Protein AF-L5L2E2-F1 (afdb_monomer_lite)

InterPro domains:
  IPR004012 RUN domain [PF02759] (26-132)
  IPR004012 RUN domain [PS50826] (1-135)
  IPR037213 RUN domain superfamily [G3DSA:1.20.58.900] (16-142)
  IPR037213 RUN domain superfamily [SSF140741] (20-139)
  IPR042939 RUN and FYVE domain-containing protein 4 [PTHR47732] (20-146)

Structure (mmCIF, N/CA/C/O backbone):
data_AF-L5L2E2-F1
#
_entry.id   AF-L5L2E2-F1
#
loop_
_atom_site.group_PDB
_atom_site.id
_atom_site.type_symbol
_atom_site.label_atom_id
_atom_site.label_alt_id
_atom_site.label_comp_id
_atom_site.label_asym_id
_atom_site.label_entity_id
_atom_site.label_seq_id
_atom_site.pdbx_PDB_ins_code
_atom_site.Cartn_x
_atom_site.Cartn_y
_atom_site.Cartn_z
_atom_site.occupancy
_atom_site.B_iso_or_equiv
_atom_site.auth_seq_id
_atom_site.auth_comp_id
_atom_site.auth_asym_id
_atom_site.auth_atom_id
_atom_site.pdbx_PDB_model_num
ATOM 1 N N . MET A 1 1 ? 29.717 -43.208 8.302 1.00 37.00 1 MET A N 1
ATOM 2 C CA . MET A 1 1 ? 29.995 -42.257 7.201 1.00 37.00 1 MET A CA 1
ATOM 3 C C . MET A 1 1 ? 28.647 -41.648 6.826 1.00 37.00 1 MET A C 1
ATOM 5 O O . MET A 1 1 ? 27.807 -42.393 6.357 1.00 37.00 1 MET A O 1
ATOM 9 N N . GLN A 1 2 ? 28.203 -40.536 7.420 1.00 39.59 2 GLN A N 1
ATOM 10 C CA . GLN A 1 2 ? 28.533 -39.122 7.143 1.00 39.59 2 GLN A CA 1
ATOM 11 C C . GLN A 1 2 ? 28.427 -38.696 5.667 1.00 39.59 2 GLN A C 1
ATOM 13 O O . GLN A 1 2 ? 29.134 -39.241 4.827 1.00 39.59 2 GLN A O 1
ATOM 18 N N . GLY A 1 3 ? 27.601 -37.660 5.441 1.00 36.69 3 GLY A N 1
ATOM 19 C CA . GLY A 1 3 ? 27.461 -36.841 4.224 1.00 36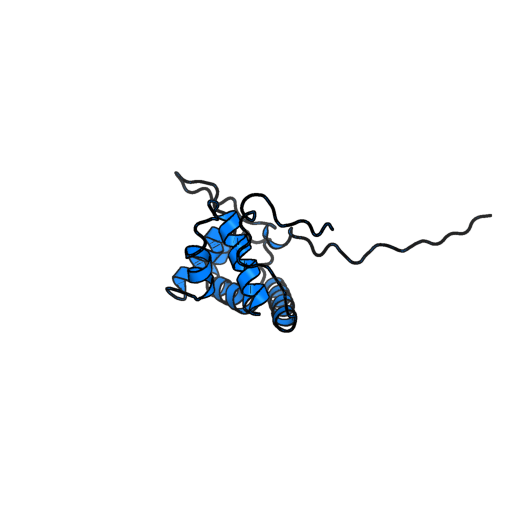.69 3 GLY A CA 1
ATOM 20 C C . GLY A 1 3 ? 26.026 -36.882 3.668 1.00 36.69 3 GLY A C 1
ATOM 21 O O . GLY A 1 3 ? 25.621 -37.920 3.176 1.00 36.69 3 GLY A O 1
ATOM 22 N N . GLY A 1 4 ? 25.151 -35.871 3.723 1.00 39.94 4 GLY A N 1
ATOM 23 C CA . GLY A 1 4 ? 25.294 -34.445 4.026 1.00 39.94 4 GLY A CA 1
ATOM 24 C C . GLY A 1 4 ? 25.099 -33.578 2.771 1.00 39.94 4 GLY A C 1
ATOM 25 O O . GLY A 1 4 ? 26.057 -33.414 2.032 1.00 39.94 4 GLY A O 1
ATOM 26 N N . SER A 1 5 ? 23.889 -33.035 2.556 1.00 39.34 5 SER A N 1
ATOM 27 C CA . SER A 1 5 ? 23.546 -31.724 1.931 1.00 39.34 5 SER A CA 1
ATOM 28 C C . SER A 1 5 ? 22.075 -31.765 1.486 1.00 39.34 5 SER A C 1
ATOM 30 O O . SER A 1 5 ? 21.734 -32.597 0.660 1.00 39.34 5 SER A O 1
ATOM 32 N N . ARG A 1 6 ? 21.096 -31.063 2.071 1.00 44.72 6 ARG A N 1
ATOM 33 C CA . ARG A 1 6 ? 20.945 -29.646 2.460 1.00 44.72 6 ARG A CA 1
ATOM 34 C C . ARG A 1 6 ? 20.642 -28.729 1.262 1.00 44.72 6 ARG A C 1
ATOM 36 O O . ARG A 1 6 ? 21.536 -28.430 0.479 1.00 44.72 6 ARG A O 1
ATOM 43 N N . ARG A 1 7 ? 19.430 -28.153 1.331 1.00 44.66 7 ARG A N 1
ATOM 44 C CA . ARG A 1 7 ? 18.919 -26.898 0.737 1.00 44.66 7 ARG A CA 1
ATOM 45 C C . ARG A 1 7 ? 18.017 -27.035 -0.490 1.00 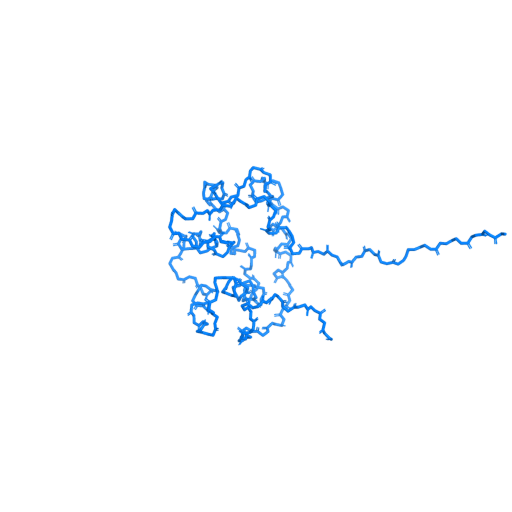44.66 7 ARG A C 1
ATOM 47 O O . ARG A 1 7 ? 18.405 -26.690 -1.593 1.00 44.66 7 ARG A O 1
ATOM 54 N N . GLU A 1 8 ? 16.759 -27.351 -0.216 1.00 43.34 8 GLU A N 1
ATOM 55 C CA . GLU A 1 8 ? 15.625 -26.741 -0.915 1.00 43.34 8 GLU A CA 1
ATOM 56 C C . GLU A 1 8 ? 14.789 -26.000 0.145 1.00 43.34 8 GLU A C 1
ATOM 58 O O . GLU A 1 8 ? 14.931 -26.288 1.332 1.00 43.34 8 GLU A O 1
ATOM 63 N N . HIS A 1 9 ? 13.969 -25.031 -0.262 1.00 45.12 9 HIS A N 1
ATOM 64 C CA . HIS A 1 9 ? 13.145 -24.133 0.572 1.00 45.12 9 HIS A CA 1
ATOM 65 C C . HIS A 1 9 ? 13.851 -22.887 1.126 1.00 45.12 9 HIS A C 1
ATOM 67 O O . HIS A 1 9 ? 14.225 -22.830 2.296 1.00 45.12 9 HIS A O 1
ATOM 73 N N . SER A 1 10 ? 13.968 -21.835 0.310 1.00 47.84 10 SER A N 1
ATOM 74 C CA . SER A 1 10 ? 14.088 -20.452 0.812 1.00 47.84 10 SER A CA 1
ATOM 75 C C . SER A 1 10 ? 13.786 -19.410 -0.267 1.00 47.84 10 SER A C 1
ATOM 77 O O . SER A 1 10 ? 14.598 -18.530 -0.477 1.00 47.84 10 SER A O 1
ATOM 79 N N . TYR A 1 11 ? 12.636 -19.465 -0.946 1.00 43.72 11 TYR A N 1
ATOM 80 C CA . TYR A 1 11 ? 12.154 -18.310 -1.723 1.00 43.72 11 TYR A CA 1
ATOM 81 C C . TYR A 1 11 ? 10.632 -18.326 -1.846 1.00 43.72 11 TYR A C 1
ATOM 83 O O . TYR A 1 11 ? 10.140 -18.550 -2.934 1.00 43.72 11 TYR A O 1
ATOM 91 N N . THR A 1 12 ? 9.888 -18.113 -0.758 1.00 48.75 12 THR A N 1
ATOM 92 C CA . THR A 1 12 ? 8.500 -17.595 -0.821 1.00 48.75 12 THR A CA 1
ATOM 93 C C . THR A 1 12 ? 7.958 -17.369 0.586 1.00 48.75 12 THR A C 1
ATOM 95 O O . THR A 1 12 ? 7.197 -18.147 1.154 1.00 48.75 12 THR A O 1
ATOM 98 N N . SER A 1 13 ? 8.370 -16.259 1.176 1.00 41.62 13 SER A N 1
ATOM 99 C CA . SER A 1 13 ? 7.591 -15.566 2.197 1.00 41.62 13 SER A CA 1
ATOM 100 C C . SER A 1 13 ? 7.891 -14.093 2.011 1.00 41.62 13 SER A C 1
ATOM 102 O O . SER A 1 13 ? 8.661 -13.509 2.762 1.00 41.62 13 SER A O 1
ATOM 104 N N . PHE A 1 14 ? 7.350 -13.515 0.936 1.00 41.94 14 PHE A N 1
ATOM 105 C CA . PHE A 1 14 ? 7.185 -12.069 0.865 1.00 41.94 14 PHE A CA 1
ATOM 106 C C . PHE A 1 14 ? 5.959 -11.770 1.726 1.00 41.94 14 PHE A C 1
ATOM 108 O O . PHE A 1 14 ? 4.853 -12.171 1.356 1.00 41.94 14 PHE A O 1
ATOM 115 N N . PRO A 1 15 ? 6.134 -11.251 2.947 1.00 46.81 15 PRO A N 1
ATOM 116 C CA . PRO A 1 15 ? 5.141 -11.488 3.963 1.00 46.81 15 PRO A CA 1
ATOM 117 C C . PRO A 1 15 ? 4.175 -10.307 4.026 1.00 46.81 15 PRO A C 1
ATOM 119 O O . PRO A 1 15 ? 4.569 -9.138 4.039 1.00 46.81 15 PRO A O 1
ATOM 122 N N . SER A 1 16 ? 2.897 -10.631 4.186 1.00 42.75 16 SER A N 1
ATOM 123 C CA . SER A 1 16 ? 1.796 -9.732 4.554 1.00 42.75 16 SER A CA 1
ATOM 124 C C . SER A 1 16 ? 2.046 -8.919 5.844 1.00 42.75 16 SER A C 1
ATOM 126 O O . SER A 1 16 ? 1.179 -8.166 6.276 1.00 42.75 16 SER A O 1
ATOM 128 N N . SER A 1 17 ? 3.218 -9.055 6.473 1.00 43.81 17 SER A N 1
ATOM 129 C CA . SER A 1 17 ? 3.646 -8.378 7.695 1.00 43.81 17 SER A CA 1
ATOM 130 C C . SER A 1 17 ? 4.343 -7.031 7.474 1.00 43.81 17 SER A C 1
ATOM 132 O O . SER A 1 17 ? 4.415 -6.257 8.425 1.00 43.81 17 SER A O 1
ATOM 134 N N . CYS A 1 18 ? 4.795 -6.682 6.261 1.00 47.94 18 CYS A N 1
ATOM 135 C CA . CYS A 1 18 ? 5.405 -5.358 6.035 1.00 47.94 18 CYS A CA 1
ATOM 136 C C . CYS A 1 18 ? 4.416 -4.202 6.256 1.00 47.94 18 CYS A C 1
ATOM 138 O O . CYS A 1 18 ? 4.800 -3.146 6.750 1.00 47.94 18 CYS A O 1
ATOM 140 N N . SER A 1 19 ? 3.131 -4.404 5.948 1.00 48.44 19 SER A N 1
ATOM 141 C CA . SER A 1 19 ? 2.127 -3.336 6.042 1.00 48.44 19 SER A CA 1
ATOM 142 C C . SER A 1 19 ? 1.637 -3.073 7.479 1.00 48.44 19 SER A C 1
ATOM 144 O O . SER A 1 19 ? 1.146 -1.987 7.767 1.00 48.44 19 SER A O 1
ATOM 146 N N . GLN A 1 20 ? 1.822 -4.029 8.400 1.00 51.22 20 GLN A N 1
ATOM 147 C CA . GLN A 1 20 ? 1.415 -3.913 9.812 1.00 51.22 20 GLN A CA 1
ATOM 148 C C . GLN A 1 20 ? 2.576 -3.577 10.766 1.00 51.22 20 GLN A C 1
ATOM 150 O O . GLN A 1 20 ? 2.368 -3.426 11.971 1.00 51.22 20 GLN A O 1
ATOM 155 N N . PHE A 1 21 ? 3.806 -3.460 10.258 1.00 40.97 21 PHE A N 1
ATOM 156 C CA . PHE A 1 21 ? 4.981 -3.226 11.093 1.00 40.97 21 PHE A CA 1
ATOM 157 C C . PHE A 1 21 ? 5.010 -1.779 11.629 1.00 40.97 21 PHE A C 1
ATOM 159 O O . PHE A 1 21 ? 5.110 -0.818 10.865 1.00 40.97 21 PHE A O 1
ATOM 166 N N . ASP A 1 22 ? 4.925 -1.635 12.958 1.00 47.91 22 ASP A N 1
ATOM 167 C CA . ASP A 1 22 ? 4.932 -0.357 13.704 1.00 47.91 22 ASP A CA 1
ATOM 168 C C . ASP A 1 22 ? 3.759 0.598 13.361 1.00 47.91 22 ASP A C 1
ATOM 170 O O . ASP A 1 22 ? 3.862 1.818 13.522 1.00 47.91 22 ASP A O 1
ATOM 174 N N . GLN A 1 23 ? 2.617 0.058 12.911 1.00 46.88 23 GLN A N 1
ATOM 175 C CA . GLN A 1 23 ? 1.371 0.827 12.814 1.00 46.88 23 GLN A CA 1
ATOM 176 C C . GLN A 1 23 ? 0.912 1.218 14.227 1.00 46.88 23 GLN A C 1
ATOM 178 O O . GLN A 1 23 ? 0.742 0.354 15.093 1.00 46.88 23 GLN A O 1
ATOM 183 N N . LYS A 1 24 ? 0.721 2.519 14.487 1.00 56.22 24 LYS A N 1
ATOM 184 C CA . LYS A 1 24 ? 0.231 2.977 15.795 1.00 56.22 24 LYS A CA 1
ATOM 185 C C . LYS A 1 24 ? -1.198 2.475 15.984 1.00 56.22 24 LYS A C 1
ATOM 187 O O . LYS A 1 24 ? -2.012 2.552 15.065 1.00 56.22 24 LYS A O 1
ATOM 192 N N . GLU A 1 25 ? -1.528 2.000 17.186 1.00 48.78 25 GLU A N 1
ATOM 193 C CA . GLU A 1 25 ? -2.924 1.755 17.556 1.00 48.78 25 GLU A CA 1
ATOM 194 C C . GLU A 1 25 ? -3.680 3.085 17.569 1.00 48.78 25 GLU A C 1
ATOM 196 O O . GLU A 1 25 ? -3.687 3.818 18.556 1.00 48.78 25 GLU A O 1
ATOM 201 N N . GLN A 1 26 ? -4.326 3.401 16.452 1.00 46.59 26 GLN A N 1
ATOM 202 C CA . GLN A 1 26 ? -5.194 4.557 16.340 1.00 46.59 26 GLN A CA 1
ATOM 203 C C . GLN A 1 26 ? -6.576 4.178 16.884 1.00 46.59 26 GLN A C 1
ATOM 205 O O . GLN A 1 26 ? -7.427 3.618 16.190 1.00 46.59 26 GLN A O 1
ATOM 210 N N . LYS A 1 27 ? -6.791 4.443 18.177 1.00 36.56 27 LYS A N 1
ATOM 211 C CA . LYS A 1 27 ? -8.121 4.394 18.795 1.00 36.56 27 LYS A CA 1
ATOM 212 C C . LYS A 1 27 ? -8.799 5.740 18.561 1.00 36.56 27 LYS A C 1
ATOM 214 O O . LYS A 1 27 ? -8.380 6.751 19.117 1.00 36.56 27 LYS A O 1
ATOM 219 N N . SER A 1 28 ? -9.863 5.762 17.759 1.00 41.00 28 SER A N 1
ATOM 220 C CA . SER A 1 28 ? -10.811 6.878 17.825 1.00 41.00 28 SER A CA 1
ATOM 221 C 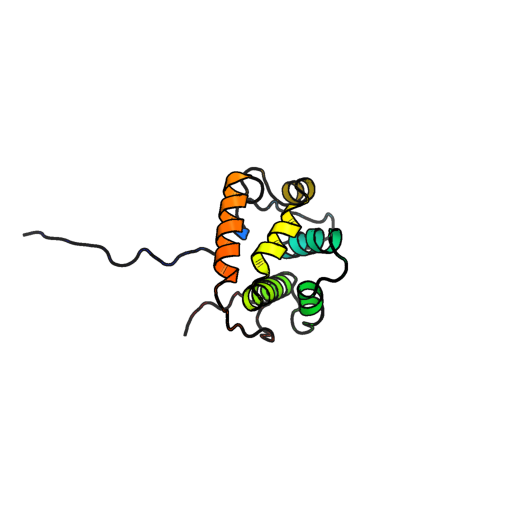C . SER A 1 28 ? -11.399 6.909 19.233 1.00 41.00 28 SER A C 1
ATOM 223 O O . SER A 1 28 ? -11.821 5.870 19.733 1.00 41.00 28 SER A O 1
ATOM 225 N N . PHE A 1 29 ? -11.460 8.089 19.852 1.00 38.00 29 PHE A N 1
ATOM 226 C CA . PHE A 1 29 ? -11.917 8.295 21.237 1.00 38.00 29 PHE A CA 1
ATOM 227 C C . PHE A 1 29 ? -13.302 7.666 21.538 1.00 38.00 29 PHE A C 1
ATOM 229 O O . PHE A 1 29 ? -13.627 7.437 22.696 1.00 38.00 29 PHE A O 1
ATOM 236 N N . LEU A 1 30 ? -14.093 7.344 20.501 1.00 35.00 30 LEU A N 1
ATOM 237 C CA . LEU A 1 30 ? -15.396 6.665 20.564 1.00 35.00 30 LEU A CA 1
ATOM 238 C C . LEU A 1 30 ? -15.651 5.687 19.384 1.00 35.00 30 LEU A C 1
ATOM 240 O O . LEU A 1 30 ? -16.802 5.395 19.074 1.00 35.00 30 LEU A O 1
ATOM 244 N N . GLY A 1 31 ? -14.617 5.208 18.674 1.00 38.12 31 GLY A N 1
ATOM 245 C CA . GLY A 1 31 ? -14.788 4.444 17.421 1.00 38.12 31 GLY A CA 1
ATOM 246 C C . GLY A 1 31 ? -13.982 3.140 17.340 1.00 38.12 31 GLY A C 1
ATOM 247 O O . GLY A 1 31 ? -13.064 2.944 18.139 1.00 38.12 31 GLY A O 1
ATOM 248 N N . PRO A 1 32 ? -14.307 2.246 16.382 1.00 41.41 32 PRO A N 1
ATOM 249 C CA . PRO A 1 32 ? -13.566 1.003 16.165 1.00 41.41 32 PRO A CA 1
ATOM 250 C C . PRO A 1 32 ? -12.083 1.270 15.859 1.00 41.41 32 PRO A C 1
ATOM 252 O O . PRO A 1 32 ? -11.702 2.372 15.455 1.00 41.41 32 PRO A O 1
ATOM 255 N N . ARG A 1 33 ? -11.241 0.252 16.087 1.00 55.72 33 ARG A N 1
ATOM 256 C CA . ARG A 1 33 ? -9.797 0.287 15.808 1.00 55.72 33 ARG A CA 1
ATOM 257 C C . ARG A 1 33 ? -9.589 0.703 14.351 1.00 55.72 33 ARG A C 1
ATOM 259 O O . ARG A 1 33 ? -10.103 0.036 13.460 1.00 55.72 33 ARG A O 1
ATOM 266 N N . LYS A 1 34 ? -8.872 1.806 14.133 1.00 61.50 34 LYS A N 1
ATOM 267 C CA . LYS A 1 34 ? -8.546 2.274 12.788 1.00 61.50 34 LYS A CA 1
ATOM 268 C C . LYS A 1 34 ? -7.472 1.373 12.176 1.00 61.50 34 LYS A C 1
ATOM 270 O O . LYS A 1 34 ? -6.478 1.065 12.837 1.00 61.50 34 LYS A O 1
ATOM 275 N N . ASP A 1 35 ? -7.669 0.986 10.924 1.00 68.88 35 ASP A N 1
ATOM 276 C CA . ASP A 1 35 ? -6.795 0.082 10.173 1.00 68.88 35 ASP A CA 1
ATOM 277 C C . ASP A 1 35 ? -6.077 0.799 9.019 1.00 68.88 35 ASP A C 1
ATOM 279 O O . ASP A 1 35 ? -6.286 1.985 8.763 1.00 68.88 35 ASP A O 1
ATOM 283 N N . TYR A 1 36 ? -5.211 0.077 8.296 1.00 70.56 36 TYR A N 1
ATOM 284 C CA . TYR A 1 36 ? -4.486 0.627 7.141 1.00 70.56 36 TYR A CA 1
ATOM 285 C C . TYR A 1 36 ? -5.433 1.220 6.078 1.00 70.56 36 TYR A C 1
ATOM 287 O O . TYR A 1 36 ? -5.076 2.172 5.389 1.00 70.56 36 TYR A O 1
ATOM 295 N N . TRP A 1 37 ? -6.656 0.690 5.954 1.00 71.94 37 TRP A N 1
ATOM 296 C CA . TRP A 1 37 ? -7.664 1.226 5.040 1.00 71.94 37 TRP A CA 1
ATOM 297 C C . TRP A 1 37 ? -8.125 2.630 5.434 1.00 71.94 37 TRP A C 1
ATOM 299 O O . TRP A 1 37 ? -8.351 3.467 4.563 1.00 71.94 37 TRP A O 1
ATOM 309 N N . ASP A 1 38 ? -8.218 2.917 6.731 1.00 74.94 38 ASP A N 1
ATOM 310 C CA . ASP A 1 38 ? -8.590 4.244 7.212 1.00 74.94 38 ASP A CA 1
ATOM 311 C C . ASP A 1 38 ? -7.465 5.259 6.961 1.00 74.94 38 ASP A C 1
ATOM 313 O O . ASP A 1 38 ? -7.750 6.414 6.637 1.00 74.94 38 ASP A O 1
ATOM 317 N N . PHE A 1 39 ? -6.197 4.827 7.027 1.00 79.25 39 PHE A N 1
ATOM 318 C CA . PHE A 1 39 ? -5.050 5.627 6.580 1.00 79.25 39 PHE A CA 1
ATOM 319 C C . PHE A 1 39 ? -5.141 5.930 5.082 1.00 79.25 39 PHE A C 1
ATOM 321 O O . PHE A 1 39 ? -5.105 7.098 4.696 1.00 79.25 39 PHE A O 1
ATOM 328 N N . LEU A 1 40 ? -5.317 4.896 4.248 1.00 74.81 40 LEU A N 1
ATOM 329 C CA . LEU A 1 40 ? -5.440 5.046 2.795 1.00 74.81 40 LEU A CA 1
ATOM 330 C C . LEU A 1 40 ? -6.603 5.968 2.434 1.00 74.81 40 LEU A C 1
ATOM 332 O O . LEU A 1 40 ? -6.428 6.884 1.642 1.00 74.81 40 LEU A O 1
ATOM 336 N N . CYS A 1 41 ? -7.768 5.792 3.060 1.00 72.38 41 CYS A N 1
ATOM 337 C CA . CYS A 1 41 ? -8.885 6.713 2.903 1.00 72.38 41 CYS A CA 1
ATOM 338 C C . CYS A 1 41 ? -8.465 8.137 3.284 1.00 72.38 41 CYS A C 1
ATOM 340 O O . CYS A 1 41 ? -8.575 9.040 2.461 1.00 72.38 41 CYS A O 1
ATOM 342 N N . SER A 1 42 ? -7.955 8.350 4.498 1.00 74.75 42 SER A N 1
ATOM 343 C CA . SER A 1 42 ? -7.593 9.690 4.986 1.00 74.75 42 SER A CA 1
ATOM 344 C C . SER A 1 42 ? -6.605 10.400 4.056 1.00 74.75 42 SER A C 1
ATOM 346 O O . SER A 1 42 ? -6.754 11.592 3.797 1.00 74.75 42 SER A O 1
ATOM 348 N N . ALA A 1 43 ? -5.637 9.668 3.506 1.00 75.94 43 ALA A N 1
ATOM 349 C CA . ALA A 1 43 ? -4.623 10.214 2.617 1.00 75.94 43 ALA A CA 1
ATOM 350 C C . ALA A 1 43 ? -5.144 10.437 1.181 1.00 75.94 43 ALA A C 1
ATOM 352 O O . ALA A 1 43 ? -4.926 11.497 0.594 1.00 75.94 43 ALA A O 1
ATOM 353 N N . LEU A 1 44 ? -5.895 9.485 0.617 1.00 72.00 44 LEU A N 1
ATOM 354 C CA . LEU A 1 44 ? -6.447 9.592 -0.740 1.00 72.00 44 LEU A CA 1
ATOM 355 C C . LEU A 1 44 ? -7.530 10.675 -0.835 1.00 72.00 44 LEU A C 1
ATOM 357 O O . LEU A 1 44 ? -7.530 11.451 -1.793 1.00 72.00 44 LEU A O 1
ATOM 361 N N . TRP A 1 45 ? -8.409 10.779 0.169 1.00 69.62 45 TRP A N 1
ATOM 362 C CA . TRP A 1 45 ? -9.461 11.801 0.219 1.00 69.62 45 TRP A CA 1
ATOM 363 C C . TRP A 1 45 ? -8.902 13.220 0.398 1.00 69.62 45 TRP A C 1
ATOM 365 O O . TRP A 1 45 ? -9.538 14.169 -0.057 1.00 69.62 45 TRP A O 1
ATOM 375 N N . GLN A 1 46 ? -7.714 13.380 0.999 1.00 67.06 46 GLN A N 1
ATOM 376 C CA . GLN A 1 46 ? -7.029 14.677 1.085 1.00 67.06 46 GLN A CA 1
ATOM 377 C C . GLN A 1 46 ? -6.485 15.156 -0.265 1.00 67.06 46 GLN A C 1
ATOM 379 O O . GLN A 1 46 ? -6.508 16.354 -0.540 1.00 67.06 46 GLN A O 1
ATOM 384 N N . HIS A 1 47 ? -5.986 14.243 -1.103 1.00 60.50 47 HIS A N 1
ATOM 385 C CA . HIS A 1 47 ? -5.256 14.623 -2.312 1.00 60.50 47 HIS A CA 1
ATOM 386 C C . HIS A 1 47 ? -6.114 14.663 -3.575 1.00 60.50 47 HIS A C 1
ATOM 388 O O . HIS A 1 47 ? -5.833 15.482 -4.450 1.00 60.50 47 HIS A O 1
ATOM 394 N N . ARG A 1 48 ? -7.171 13.846 -3.683 1.00 54.56 48 ARG A N 1
ATOM 395 C CA . ARG A 1 48 ? -8.166 13.947 -4.760 1.00 54.56 48 ARG A CA 1
ATOM 396 C C . ARG A 1 48 ? -9.513 13.423 -4.283 1.00 54.56 48 ARG A C 1
ATOM 398 O O . ARG A 1 48 ? -9.672 12.233 -4.029 1.00 54.56 48 ARG A O 1
ATOM 405 N N . GLY A 1 49 ? -10.519 14.294 -4.261 1.00 52.00 49 GLY A N 1
ATOM 406 C CA . GLY A 1 49 ? -11.900 13.835 -4.231 1.00 52.00 49 GLY A CA 1
ATOM 407 C C . GLY A 1 49 ? -12.124 12.884 -5.407 1.00 52.00 49 GLY A C 1
ATOM 408 O O . GLY A 1 49 ? -11.968 13.280 -6.561 1.00 52.00 49 GLY A O 1
ATOM 409 N N . ASN A 1 50 ? -12.506 11.641 -5.108 1.00 57.66 50 ASN A N 1
ATOM 410 C CA . ASN A 1 50 ? -13.054 10.703 -6.081 1.00 57.66 50 ASN A CA 1
ATOM 411 C C . ASN A 1 50 ? -12.021 10.065 -7.045 1.00 57.66 50 ASN A C 1
ATOM 413 O O . ASN A 1 50 ? -12.172 10.178 -8.261 1.00 57.66 50 ASN A O 1
ATOM 417 N N . THR A 1 51 ? -10.982 9.380 -6.551 1.00 71.38 51 THR A N 1
ATOM 418 C CA . THR A 1 51 ? -10.139 8.513 -7.405 1.00 71.38 51 THR A CA 1
ATOM 419 C C . THR A 1 51 ? -10.930 7.288 -7.890 1.00 71.38 51 THR A C 1
ATOM 421 O O . THR A 1 51 ? -11.823 6.801 -7.199 1.00 71.38 51 THR A O 1
ATOM 424 N N . GLU A 1 52 ? -10.632 6.789 -9.093 1.00 80.75 52 GLU A N 1
ATOM 425 C CA . GLU A 1 52 ? -11.263 5.583 -9.657 1.00 80.75 52 GLU A CA 1
ATOM 426 C C . GLU A 1 52 ? -11.236 4.362 -8.712 1.00 80.75 52 GLU A C 1
ATOM 428 O O . GLU A 1 52 ? -12.306 3.794 -8.474 1.00 80.75 52 GLU A O 1
ATOM 433 N N . PRO A 1 53 ? -10.105 4.020 -8.059 1.00 79.94 53 PRO A N 1
ATOM 434 C CA . PRO A 1 53 ? -10.083 2.926 -7.090 1.00 79.94 53 PRO A CA 1
ATOM 435 C C . PRO A 1 53 ? -10.937 3.202 -5.841 1.00 79.94 53 PRO A C 1
ATOM 437 O O . PRO A 1 53 ? -11.548 2.282 -5.301 1.00 79.94 53 PRO A O 1
ATOM 440 N N . ALA A 1 54 ? -11.060 4.458 -5.390 1.00 78.88 54 ALA A N 1
ATOM 441 C CA . ALA A 1 54 ? -11.950 4.794 -4.275 1.00 78.88 54 ALA A CA 1
ATOM 442 C C . ALA A 1 54 ? -13.432 4.619 -4.653 1.00 78.88 54 ALA A C 1
ATOM 444 O O . ALA A 1 54 ? -14.203 4.068 -3.867 1.00 78.88 54 ALA A O 1
ATOM 445 N N . ARG A 1 55 ? -13.831 5.022 -5.870 1.00 81.31 55 ARG A N 1
ATOM 446 C CA . ARG A 1 55 ? -15.193 4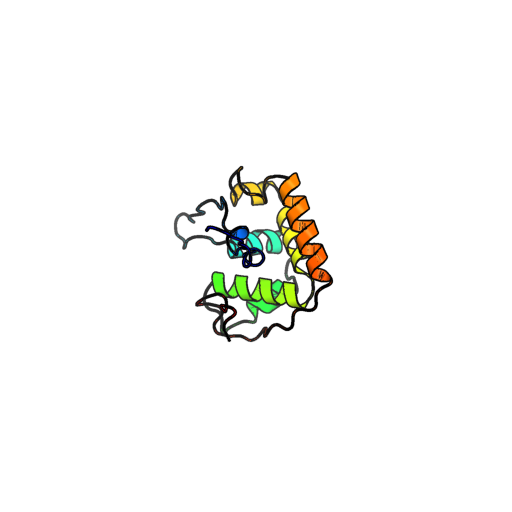.785 -6.390 1.00 81.31 55 ARG A CA 1
ATOM 447 C C . ARG A 1 55 ? -15.510 3.306 -6.490 1.00 81.31 55 ARG A C 1
ATOM 449 O O . ARG A 1 55 ? -16.588 2.897 -6.073 1.00 81.31 55 ARG A O 1
ATOM 456 N N . PHE A 1 56 ? -14.566 2.527 -7.013 1.00 86.69 56 PHE A N 1
ATOM 457 C CA . PHE A 1 56 ? -14.707 1.085 -7.136 1.00 86.69 56 PHE A CA 1
ATOM 458 C C . PHE A 1 56 ? -14.990 0.439 -5.776 1.00 86.69 56 PHE A C 1
ATOM 460 O O . PHE A 1 56 ? -15.918 -0.349 -5.644 1.00 86.69 56 PHE A O 1
ATOM 467 N N . VAL A 1 57 ? -14.247 0.814 -4.734 1.00 84.31 57 VAL A N 1
ATOM 468 C CA . VAL A 1 57 ? -14.458 0.262 -3.389 1.00 84.31 57 VAL A CA 1
ATOM 469 C C . VAL A 1 57 ? -15.788 0.711 -2.784 1.00 84.31 57 VAL A C 1
ATOM 471 O O . VAL A 1 57 ? -16.446 -0.069 -2.097 1.00 84.31 57 VAL A O 1
ATOM 474 N N . LEU A 1 58 ? -16.213 1.951 -3.043 1.00 80.62 58 LEU A N 1
ATOM 475 C CA . LEU A 1 58 ? -17.523 2.441 -2.610 1.00 80.62 58 LEU A CA 1
ATOM 476 C C . LEU A 1 58 ? -18.682 1.734 -3.320 1.00 80.62 58 LEU A C 1
ATOM 478 O O . LEU A 1 58 ? -19.741 1.584 -2.715 1.00 80.62 58 LEU A O 1
ATOM 482 N N . SER A 1 59 ? -18.487 1.277 -4.559 1.00 84.50 59 SER A N 1
ATOM 483 C CA . SER A 1 59 ? -19.490 0.505 -5.294 1.00 84.50 59 SER A CA 1
ATOM 484 C C . SER A 1 59 ? -19.547 -0.973 -4.893 1.00 84.50 59 SER A C 1
ATOM 486 O O . SER A 1 59 ? -20.409 -1.685 -5.391 1.00 84.50 59 SER A O 1
ATOM 488 N N . GLN A 1 60 ? -18.654 -1.455 -4.020 1.00 83.56 60 GLN A N 1
ATOM 489 C CA . GLN A 1 60 ? -18.710 -2.819 -3.485 1.00 83.56 60 GLN A CA 1
ATOM 490 C C . GLN A 1 60 ? -19.679 -2.889 -2.296 1.00 83.56 60 GLN A C 1
ATOM 492 O O . GLN A 1 60 ? -19.268 -2.859 -1.134 1.00 83.56 60 GLN A O 1
ATOM 497 N N . ASP A 1 61 ? -20.978 -3.008 -2.578 1.00 80.12 61 ASP A N 1
ATOM 498 C CA . ASP A 1 61 ? -22.039 -3.136 -1.565 1.00 80.12 61 ASP A CA 1
ATOM 499 C C . ASP A 1 61 ? -21.939 -4.433 -0.740 1.00 80.12 61 ASP A C 1
ATOM 501 O O . ASP A 1 61 ? -22.387 -4.492 0.408 1.00 80.12 61 ASP A O 1
ATOM 505 N N . LYS A 1 62 ? -21.290 -5.458 -1.302 1.00 82.88 62 LYS A N 1
ATOM 506 C CA . LYS A 1 62 ? -21.101 -6.768 -0.666 1.00 82.88 62 LYS A CA 1
ATOM 507 C C . LYS A 1 62 ? -20.089 -6.742 0.484 1.00 82.88 62 LYS A C 1
ATOM 509 O O . LYS A 1 62 ? -20.160 -7.608 1.353 1.00 82.88 62 LYS A O 1
ATOM 514 N N . LEU A 1 63 ? -19.176 -5.764 0.505 1.00 83.12 63 LEU A N 1
ATOM 515 C CA . LEU A 1 63 ? -18.104 -5.651 1.498 1.00 83.12 63 LEU A CA 1
ATOM 516 C C . LEU A 1 63 ? -18.541 -4.784 2.676 1.00 83.12 63 LEU A C 1
ATOM 518 O O . LEU A 1 63 ? -18.730 -3.568 2.559 1.00 83.12 63 LEU A O 1
ATOM 522 N N . LYS A 1 64 ? -18.673 -5.413 3.841 1.00 82.12 64 LYS A N 1
ATOM 523 C CA . LYS A 1 64 ? -19.206 -4.782 5.051 1.00 82.12 64 LYS A CA 1
ATOM 524 C C . LYS A 1 64 ? -18.110 -4.222 5.947 1.00 82.12 64 LYS A C 1
ATOM 526 O O . LYS A 1 64 ? -18.380 -3.301 6.716 1.00 82.12 64 LYS A O 1
ATOM 531 N N . THR A 1 65 ? -16.885 -4.739 5.855 1.00 82.69 65 THR A N 1
ATOM 532 C CA . THR A 1 65 ? -15.786 -4.337 6.741 1.00 82.69 65 THR A CA 1
ATOM 533 C C . THR A 1 65 ? -14.831 -3.337 6.072 1.00 82.69 65 THR A C 1
ATOM 535 O O . THR A 1 65 ? -14.573 -3.429 4.868 1.00 82.69 65 THR A O 1
ATOM 538 N N . PRO A 1 66 ? -14.243 -2.393 6.837 1.00 78.44 66 PRO A N 1
ATOM 539 C CA . PRO A 1 66 ? -13.154 -1.537 6.353 1.00 78.44 66 PRO A CA 1
ATOM 540 C C . PRO A 1 66 ? -11.974 -2.347 5.790 1.00 78.44 66 PRO A C 1
ATOM 542 O O . PRO A 1 66 ? -11.404 -2.000 4.760 1.00 78.44 66 PRO A O 1
ATOM 545 N N . LEU A 1 67 ? -11.656 -3.480 6.420 1.00 80.81 67 LEU A N 1
ATOM 546 C CA . LEU A 1 67 ? -10.622 -4.416 5.976 1.00 80.81 67 LEU A CA 1
ATOM 547 C C . LEU A 1 67 ? -10.918 -5.023 4.599 1.00 80.81 67 LEU A C 1
ATOM 549 O O . LEU A 1 67 ? -10.029 -5.042 3.748 1.00 80.81 67 LEU A O 1
ATOM 553 N N . GLY A 1 68 ? -12.145 -5.491 4.361 1.00 84.44 68 GLY A N 1
ATOM 554 C CA . GLY A 1 68 ? -12.570 -6.021 3.063 1.00 84.44 68 GLY A CA 1
ATOM 555 C C . GLY A 1 68 ? -12.500 -4.965 1.967 1.00 84.44 68 GLY A C 1
ATOM 556 O O . GLY A 1 68 ? -11.971 -5.225 0.887 1.00 84.44 68 GLY A O 1
ATOM 557 N N . LYS A 1 69 ? -12.920 -3.736 2.280 1.00 84.56 69 LYS A N 1
ATOM 558 C CA . LYS A 1 69 ? -12.789 -2.575 1.389 1.00 84.56 69 LYS A CA 1
ATOM 559 C C . LYS A 1 69 ? -11.328 -2.266 1.042 1.00 84.56 69 LYS A C 1
ATOM 561 O O . LYS A 1 69 ? -11.011 -2.093 -0.132 1.00 84.56 69 LYS A O 1
ATOM 566 N N . GLY A 1 70 ? -10.427 -2.301 2.025 1.00 84.69 70 GLY A N 1
ATOM 567 C CA . GLY A 1 70 ? -8.986 -2.161 1.791 1.00 84.69 70 GLY A CA 1
ATOM 568 C C . GLY A 1 70 ? -8.386 -3.280 0.941 1.00 84.69 70 GLY A C 1
ATOM 569 O O . GLY A 1 70 ? -7.573 -3.020 0.055 1.00 84.69 70 GLY A O 1
ATOM 570 N N . ARG A 1 71 ? -8.838 -4.522 1.132 1.00 86.50 71 ARG A N 1
ATOM 571 C CA . ARG A 1 71 ? -8.423 -5.663 0.301 1.00 86.50 71 ARG A CA 1
ATOM 572 C C . ARG A 1 71 ? -8.888 -5.496 -1.146 1.00 86.50 71 ARG A C 1
ATOM 574 O O . ARG A 1 71 ? -8.100 -5.714 -2.063 1.00 86.50 71 ARG A O 1
ATOM 581 N N . ALA A 1 72 ? -10.131 -5.066 -1.358 1.00 88.38 72 ALA A N 1
ATOM 582 C CA . ALA A 1 72 ? -10.667 -4.785 -2.688 1.00 88.38 72 ALA A CA 1
ATOM 583 C C . ALA A 1 72 ? -9.915 -3.645 -3.386 1.00 88.38 72 ALA A C 1
ATOM 585 O O . ALA A 1 72 ? -9.593 -3.767 -4.565 1.00 88.38 72 ALA A O 1
ATOM 586 N N . PHE A 1 73 ? -9.566 -2.587 -2.648 1.00 87.81 73 PHE A N 1
ATOM 587 C CA . PHE A 1 73 ? -8.733 -1.496 -3.153 1.00 87.81 73 PHE A CA 1
ATOM 588 C C . PHE A 1 73 ? -7.383 -2.001 -3.662 1.00 87.81 73 PHE A C 1
ATOM 590 O O . PHE A 1 73 ? -7.013 -1.741 -4.801 1.00 87.81 73 PHE A O 1
ATOM 597 N N . ILE A 1 74 ? -6.661 -2.762 -2.833 1.00 86.56 74 ILE A N 1
ATOM 598 C CA . ILE A 1 74 ? -5.339 -3.289 -3.191 1.00 86.56 74 ILE A CA 1
ATOM 599 C C . ILE A 1 74 ? -5.439 -4.189 -4.429 1.00 86.56 74 ILE A C 1
ATOM 601 O O . ILE A 1 74 ? -4.625 -4.054 -5.338 1.00 86.56 74 ILE A O 1
ATOM 605 N N . ARG A 1 75 ? -6.452 -5.065 -4.505 1.00 88.81 75 ARG A N 1
ATOM 606 C CA . ARG A 1 75 ? -6.686 -5.920 -5.684 1.00 88.81 75 ARG A CA 1
ATOM 607 C C . ARG A 1 75 ? -6.945 -5.098 -6.943 1.00 88.81 75 ARG A C 1
ATOM 609 O O . ARG A 1 75 ? -6.354 -5.388 -7.976 1.00 88.81 75 ARG A O 1
ATOM 616 N N . PHE A 1 76 ? -7.783 -4.068 -6.847 1.00 89.25 76 PHE A N 1
ATOM 617 C CA . PHE A 1 76 ? -8.048 -3.162 -7.961 1.00 89.25 76 PHE A CA 1
ATOM 618 C C . PHE A 1 76 ? -6.763 -2.476 -8.429 1.00 89.25 76 PHE A C 1
ATOM 620 O O . PHE A 1 76 ? -6.449 -2.506 -9.617 1.00 89.25 76 PHE A O 1
ATOM 627 N N . CYS A 1 77 ? -5.994 -1.907 -7.499 1.00 88.75 77 CYS A N 1
ATOM 628 C CA . CYS A 1 77 ? -4.748 -1.223 -7.814 1.00 88.75 77 CYS A CA 1
ATOM 629 C C . CYS A 1 77 ? -3.695 -2.162 -8.414 1.00 88.75 77 CYS A C 1
ATOM 631 O O . CYS A 1 77 ? -2.972 -1.739 -9.305 1.00 88.75 77 CYS A O 1
ATOM 633 N N . LEU A 1 78 ? -3.610 -3.420 -7.972 1.00 88.81 78 LEU A N 1
ATOM 634 C CA . LEU A 1 78 ? -2.718 -4.416 -8.576 1.00 88.81 78 LEU A CA 1
ATOM 635 C C . LEU A 1 78 ? -3.150 -4.775 -10.002 1.00 88.81 78 LEU A C 1
ATOM 637 O O . LEU A 1 78 ? -2.320 -4.771 -10.901 1.00 88.81 78 LEU A O 1
ATOM 641 N N . ALA A 1 79 ? -4.444 -5.021 -10.225 1.00 89.44 79 ALA A N 1
ATOM 642 C CA . ALA A 1 79 ? -4.975 -5.360 -11.548 1.00 89.44 79 ALA A CA 1
ATOM 643 C C . ALA A 1 79 ? -4.775 -4.238 -12.585 1.00 89.44 79 ALA A C 1
ATOM 645 O O . ALA A 1 79 ? -4.634 -4.516 -13.771 1.00 89.44 79 ALA A O 1
ATOM 646 N N . HIS A 1 80 ? -4.733 -2.978 -12.138 1.00 88.44 80 HIS A N 1
ATOM 647 C CA . HIS A 1 80 ? -4.558 -1.808 -13.005 1.00 88.44 80 HIS A CA 1
ATOM 648 C C . HIS A 1 80 ? -3.137 -1.220 -12.982 1.00 88.44 80 HIS A C 1
ATOM 650 O O . HIS A 1 80 ? -2.903 -0.212 -13.645 1.00 88.44 80 HIS A O 1
ATOM 656 N N . GLY A 1 81 ? -2.199 -1.798 -12.219 1.00 87.88 81 GLY A N 1
ATOM 657 C CA . GLY A 1 81 ? -0.837 -1.261 -12.083 1.00 87.88 81 GLY A CA 1
ATOM 658 C C . GLY A 1 81 ? -0.796 0.152 -11.486 1.00 87.88 81 GLY A C 1
ATOM 659 O O . GLY A 1 81 ? -0.062 1.004 -11.965 1.00 87.88 81 GLY A O 1
ATOM 660 N N . GLN A 1 82 ? -1.643 0.421 -10.489 1.00 89.12 82 GLN A N 1
ATOM 661 C CA . GLN A 1 82 ? -1.812 1.731 -9.840 1.00 89.12 82 GLN A CA 1
ATOM 662 C C . GLN A 1 82 ? -1.439 1.720 -8.350 1.00 89.12 82 GLN A C 1
ATOM 664 O O . GLN A 1 82 ? -1.717 2.682 -7.624 1.00 89.12 82 GLN A O 1
ATOM 669 N N . LEU A 1 83 ? -0.902 0.607 -7.838 1.00 87.12 83 LEU A N 1
ATOM 670 C CA . LEU A 1 83 ? -0.639 0.456 -6.405 1.00 87.12 83 LEU A CA 1
ATOM 671 C C . LEU A 1 83 ? 0.515 1.351 -5.947 1.00 87.12 83 LEU A C 1
ATOM 673 O O . LEU A 1 83 ? 0.405 1.982 -4.893 1.00 87.12 83 LEU A O 1
ATOM 677 N N . ALA A 1 84 ? 1.582 1.438 -6.745 1.00 88.06 84 ALA A N 1
ATOM 678 C CA . ALA A 1 84 ? 2.733 2.284 -6.452 1.00 88.06 84 ALA A CA 1
ATOM 679 C C . ALA A 1 84 ? 2.331 3.763 -6.392 1.00 88.06 84 ALA A C 1
ATOM 681 O O . ALA A 1 84 ? 2.590 4.438 -5.399 1.00 88.06 84 ALA A O 1
ATOM 682 N N . GLU A 1 85 ? 1.604 4.237 -7.403 1.00 87.31 85 GLU A N 1
ATOM 683 C CA . GLU A 1 85 ? 1.108 5.607 -7.514 1.00 87.31 85 GLU A CA 1
ATOM 684 C C . GLU A 1 85 ? 0.155 5.943 -6.366 1.00 87.31 85 GLU A C 1
ATOM 686 O O . GLU A 1 85 ? 0.270 6.997 -5.742 1.00 87.31 85 GLU A O 1
ATOM 691 N N . SER A 1 86 ? -0.766 5.031 -6.039 1.00 85.44 86 SER A N 1
ATOM 692 C CA . SER A 1 86 ? -1.712 5.227 -4.937 1.00 85.44 86 SER A CA 1
ATOM 693 C C . SER A 1 86 ? -0.996 5.342 -3.593 1.00 85.44 86 SER A C 1
ATOM 695 O O . SER A 1 86 ? -1.328 6.222 -2.795 1.00 85.44 86 SER A O 1
ATOM 697 N N . LEU A 1 87 ? 0.006 4.494 -3.339 1.00 85.19 87 LEU A N 1
ATOM 698 C CA . LEU A 1 87 ? 0.789 4.562 -2.107 1.00 85.19 87 LEU A CA 1
ATOM 699 C C . LEU A 1 87 ? 1.671 5.814 -2.069 1.00 85.19 87 LEU A C 1
ATOM 701 O O . LEU A 1 87 ? 1.721 6.485 -1.041 1.00 85.19 87 LEU A O 1
ATOM 705 N N . GLN A 1 88 ? 2.321 6.167 -3.180 1.00 87.56 88 GLN A N 1
ATOM 706 C CA . GLN A 1 88 ? 3.139 7.374 -3.282 1.00 87.56 88 GLN A CA 1
ATOM 707 C C . GLN A 1 88 ? 2.318 8.624 -2.950 1.00 87.56 88 GLN A C 1
ATOM 709 O O . GLN A 1 88 ? 2.770 9.459 -2.168 1.00 87.56 88 GLN A O 1
ATOM 714 N N . LEU A 1 89 ? 1.088 8.715 -3.470 1.00 84.69 89 LEU A N 1
ATOM 715 C CA . LEU A 1 89 ? 0.150 9.791 -3.143 1.00 84.69 89 LEU A CA 1
ATOM 716 C C . LEU A 1 89 ? -0.177 9.835 -1.649 1.00 84.69 89 LEU A C 1
ATOM 718 O O . LEU A 1 89 ? -0.207 10.918 -1.069 1.00 84.69 89 LEU A O 1
ATOM 722 N N . CYS A 1 90 ? -0.380 8.680 -1.009 1.00 82.38 90 CYS A N 1
ATOM 723 C CA . CYS A 1 90 ? -0.646 8.633 0.430 1.00 82.38 90 CYS A CA 1
ATOM 724 C C . CYS A 1 90 ? 0.539 9.144 1.266 1.00 82.38 90 CYS A C 1
ATOM 726 O O . CYS A 1 90 ? 0.353 9.694 2.350 1.00 82.38 90 CYS A O 1
ATOM 728 N N . LEU A 1 91 ? 1.758 8.972 0.753 1.00 83.38 91 LEU A N 1
ATOM 729 C CA . LEU A 1 91 ? 3.008 9.335 1.417 1.00 83.38 91 LEU A CA 1
ATOM 730 C C . LEU A 1 91 ? 3.459 10.778 1.135 1.00 83.38 91 LEU A C 1
ATOM 732 O O . LEU A 1 91 ? 4.474 11.210 1.689 1.00 83.38 91 LEU A O 1
ATOM 736 N N . LEU A 1 92 ? 2.717 11.538 0.317 1.00 84.56 92 LEU A N 1
ATOM 737 C CA . LEU A 1 92 ? 2.975 12.964 0.077 1.00 84.56 92 LEU A CA 1
ATOM 738 C C . LEU A 1 92 ? 2.791 13.814 1.337 1.00 84.56 92 LEU A C 1
ATOM 740 O O . LEU A 1 92 ? 3.422 14.863 1.457 1.00 84.56 92 LEU A O 1
ATOM 744 N N . ASN A 1 93 ? 1.951 13.366 2.275 1.00 83.69 93 ASN A N 1
ATOM 745 C CA . ASN A 1 93 ? 1.750 14.021 3.559 1.00 83.69 93 ASN A CA 1
ATOM 746 C C . ASN A 1 93 ? 2.534 13.285 4.672 1.00 83.69 93 ASN A C 1
ATOM 748 O O . ASN A 1 93 ? 2.032 12.317 5.263 1.00 83.69 93 ASN A O 1
ATOM 752 N N . PRO A 1 94 ? 3.774 13.712 4.984 1.00 79.06 94 PRO A N 1
ATOM 753 C CA . PRO A 1 94 ? 4.594 13.062 6.003 1.00 79.06 94 PRO A CA 1
ATOM 754 C C . PRO A 1 94 ? 4.019 13.223 7.413 1.00 79.06 94 PRO A C 1
ATOM 756 O O . PRO A 1 94 ? 4.229 12.344 8.2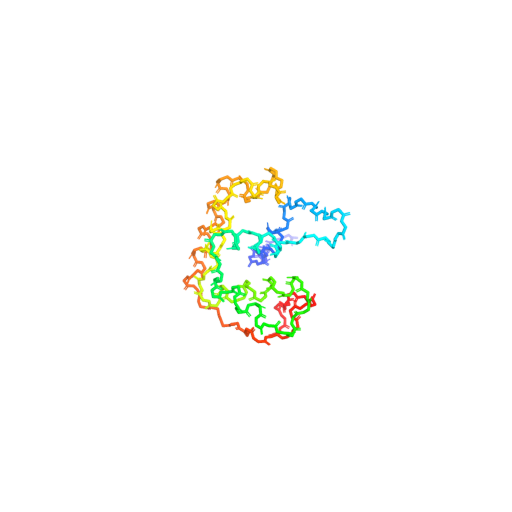47 1.00 79.06 94 PRO A O 1
ATOM 759 N N . GLU A 1 95 ? 3.271 14.296 7.681 1.00 82.75 95 GLU A N 1
ATOM 760 C CA . GLU A 1 95 ? 2.638 14.526 8.984 1.00 82.75 95 GLU A CA 1
ATOM 761 C C . GLU A 1 95 ? 1.518 13.515 9.225 1.00 82.75 95 GLU A C 1
ATOM 763 O O . GLU A 1 95 ? 1.498 12.859 10.266 1.00 82.75 95 GLU A O 1
ATOM 768 N N . LEU A 1 96 ? 0.672 13.282 8.214 1.00 81.00 96 LEU A N 1
ATOM 769 C CA . LEU A 1 96 ? -0.334 12.221 8.260 1.00 81.00 96 LEU A CA 1
ATOM 770 C C . LEU A 1 96 ? 0.331 10.847 8.425 1.00 81.00 96 LEU A C 1
ATOM 772 O O . LEU A 1 96 ? -0.065 10.051 9.269 1.00 81.00 96 LEU A O 1
ATOM 776 N N . THR A 1 97 ? 1.404 10.569 7.685 1.00 81.31 97 THR A N 1
ATOM 777 C CA . THR A 1 97 ? 2.116 9.286 7.816 1.00 81.31 97 THR A CA 1
ATOM 778 C C . THR A 1 97 ? 2.673 9.089 9.235 1.00 81.31 97 THR A C 1
ATOM 780 O O . THR A 1 97 ? 2.546 8.005 9.795 1.00 81.31 97 THR A O 1
ATOM 783 N N . ARG A 1 98 ? 3.224 10.133 9.869 1.00 81.31 98 ARG A N 1
ATOM 784 C CA . ARG A 1 98 ? 3.725 10.093 11.259 1.00 81.31 98 ARG A CA 1
ATOM 785 C C . ARG A 1 98 ? 2.619 10.016 12.309 1.00 81.31 98 ARG A C 1
ATOM 787 O O . ARG A 1 98 ? 2.856 9.526 13.418 1.00 81.31 98 ARG A O 1
ATOM 794 N N . GLU A 1 99 ? 1.425 10.507 11.999 1.00 81.56 99 GLU A N 1
ATOM 795 C CA . GLU A 1 99 ? 0.248 10.341 12.849 1.00 81.56 99 GLU A CA 1
ATOM 796 C C . GLU A 1 99 ? -0.157 8.863 12.902 1.00 81.56 99 GLU A C 1
ATOM 798 O O . GLU A 1 99 ? -0.381 8.315 13.981 1.00 81.56 99 GLU A O 1
ATOM 803 N N . TRP A 1 100 ? -0.165 8.190 11.752 1.00 77.69 100 TRP A N 1
ATOM 804 C CA . TRP A 1 100 ? -0.616 6.803 11.619 1.00 77.69 100 TRP A CA 1
ATOM 805 C C . TRP A 1 100 ? 0.461 5.755 11.925 1.00 77.69 100 TRP A C 1
ATOM 807 O O . TRP A 1 100 ? 0.150 4.670 12.420 1.00 77.69 100 TRP A O 1
ATOM 817 N N . TYR A 1 101 ? 1.731 6.082 11.698 1.00 78.62 101 TYR A N 1
ATOM 818 C CA . TYR A 1 101 ? 2.849 5.155 11.834 1.00 78.62 101 TYR A CA 1
ATOM 819 C C . TYR A 1 101 ? 3.902 5.656 12.825 1.00 78.62 101 TYR A C 1
ATOM 821 O O . TYR A 1 101 ? 4.157 6.854 12.971 1.00 78.62 101 TYR A O 1
ATOM 829 N N . GLY A 1 102 ? 4.500 4.723 13.564 1.00 75.31 102 GLY A N 1
ATOM 830 C CA . GLY A 1 102 ? 5.612 5.013 14.458 1.00 75.31 102 GLY A CA 1
ATOM 831 C C . GLY A 1 102 ? 6.930 5.238 13.712 1.00 75.31 102 GLY A C 1
ATOM 832 O O . GLY A 1 102 ? 7.042 4.965 12.516 1.00 75.31 102 GLY A O 1
ATOM 833 N N . PRO A 1 103 ? 7.958 5.751 14.408 1.00 73.62 103 PRO A N 1
ATOM 834 C CA . PRO A 1 103 ? 9.252 6.063 13.805 1.00 73.62 103 PRO A CA 1
ATOM 835 C C . PRO A 1 103 ? 10.013 4.826 13.306 1.00 73.62 103 PRO A C 1
ATOM 837 O O . PRO A 1 103 ? 10.986 4.988 12.574 1.00 73.62 103 PRO A O 1
ATOM 840 N N . ARG A 1 104 ? 9.604 3.602 13.683 1.00 73.62 104 ARG A N 1
ATOM 841 C CA . ARG A 1 104 ? 10.213 2.358 13.181 1.00 73.62 104 ARG A CA 1
ATOM 842 C C . ARG A 1 104 ? 9.485 1.804 11.961 1.00 73.62 104 ARG A C 1
ATOM 844 O O . ARG A 1 104 ? 9.923 0.798 11.408 1.00 73.62 104 ARG A O 1
ATOM 851 N N . SER A 1 105 ? 8.392 2.436 11.538 1.00 76.19 105 SER A N 1
ATOM 852 C CA . SER A 1 105 ? 7.693 2.034 10.329 1.00 76.19 105 SER A CA 1
ATOM 853 C C . SER A 1 105 ? 8.560 2.313 9.098 1.00 76.19 105 SER A C 1
ATOM 855 O O . SER A 1 105 ? 9.110 3.415 8.964 1.00 76.19 105 SER A O 1
ATOM 857 N N . PRO A 1 106 ? 8.647 1.363 8.153 1.00 75.75 106 PRO A N 1
ATOM 858 C CA . PRO A 1 106 ? 9.390 1.572 6.917 1.00 75.75 106 PRO A CA 1
ATOM 859 C C . PRO A 1 106 ? 8.784 2.689 6.053 1.00 75.75 106 PRO A C 1
ATOM 861 O O . PRO A 1 106 ? 9.498 3.286 5.258 1.00 75.75 106 PRO A O 1
ATOM 864 N N . LEU A 1 107 ? 7.507 3.038 6.259 1.00 76.62 107 LEU A N 1
ATOM 865 C CA . LEU A 1 107 ? 6.842 4.152 5.573 1.00 76.62 107 LEU A CA 1
ATOM 866 C C . LEU A 1 107 ? 7.318 5.529 6.064 1.00 76.62 107 LEU A C 1
ATOM 868 O O . LEU A 1 107 ? 7.208 6.515 5.338 1.00 76.62 107 LEU A O 1
ATOM 872 N N . VAL A 1 108 ? 7.854 5.603 7.287 1.00 79.25 108 VAL A N 1
ATOM 873 C CA . VAL A 1 108 ? 8.394 6.839 7.878 1.00 79.25 108 VAL A CA 1
ATOM 874 C C . VAL A 1 108 ? 9.883 7.002 7.555 1.00 79.25 108 VAL A C 1
ATOM 876 O O . VAL A 1 108 ? 10.370 8.128 7.453 1.00 79.25 108 VAL A O 1
ATOM 879 N N . CYS A 1 109 ? 10.612 5.898 7.365 1.00 83.75 109 CYS A N 1
ATOM 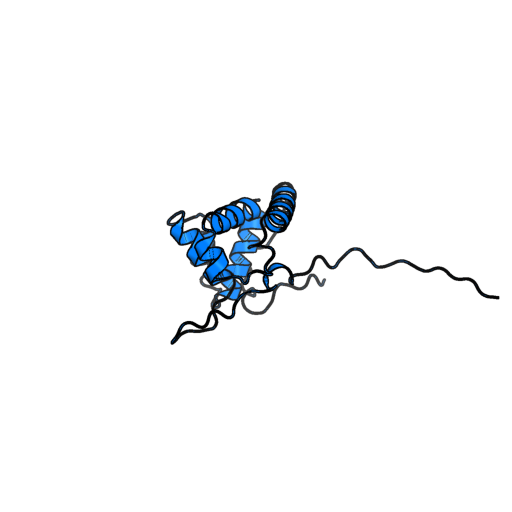880 C CA . CYS A 1 109 ? 12.020 5.918 6.978 1.00 83.75 109 CYS A CA 1
ATOM 881 C C . CYS A 1 109 ? 12.165 6.213 5.471 1.00 83.75 109 CYS A C 1
ATOM 883 O O . CYS A 1 109 ? 11.761 5.379 4.665 1.00 83.75 109 CYS A O 1
ATOM 885 N N . PRO A 1 110 ? 12.784 7.338 5.053 1.00 84.12 110 PRO A N 1
ATOM 886 C CA . PRO A 1 110 ? 12.839 7.723 3.639 1.00 84.12 110 PRO A CA 1
ATOM 887 C C . PRO A 1 110 ? 13.463 6.663 2.729 1.00 84.12 110 PRO A C 1
ATOM 889 O O . PRO A 1 110 ? 12.937 6.414 1.652 1.00 84.12 110 PRO A O 1
ATOM 892 N N . LYS A 1 111 ? 14.532 6.005 3.194 1.00 84.75 111 LYS A N 1
ATOM 893 C CA . LYS A 1 111 ? 15.262 4.999 2.418 1.00 84.75 111 LYS A CA 1
ATOM 894 C C . LYS A 1 111 ? 14.437 3.731 2.189 1.00 84.75 111 LYS A C 1
ATOM 896 O O . LYS A 1 111 ? 14.272 3.301 1.060 1.00 84.75 111 LYS A O 1
ATOM 901 N N . LEU A 1 112 ? 13.845 3.188 3.255 1.00 82.50 112 LEU A N 1
ATOM 902 C CA . LEU A 1 112 ? 12.979 2.008 3.147 1.00 82.50 112 LEU A CA 1
ATOM 903 C C . LEU A 1 112 ? 11.701 2.311 2.362 1.00 82.50 112 LEU A C 1
ATOM 905 O O . LEU A 1 112 ? 11.178 1.449 1.665 1.00 82.50 112 LEU A O 1
ATOM 909 N N . ARG A 1 113 ? 11.194 3.541 2.468 1.00 85.06 113 ARG A N 1
ATOM 910 C CA . ARG A 1 113 ? 10.049 4.008 1.693 1.00 85.06 113 ARG A CA 1
ATOM 911 C C . ARG A 1 113 ? 10.345 4.022 0.192 1.00 85.06 113 ARG A C 1
ATOM 913 O O . ARG A 1 113 ? 9.485 3.598 -0.571 1.00 85.06 113 ARG A O 1
ATOM 920 N N . GLU A 1 114 ? 11.519 4.503 -0.217 1.00 88.44 114 GLU A N 1
ATOM 921 C CA . GLU A 1 114 ? 11.970 4.444 -1.616 1.00 88.44 114 GLU A CA 1
ATOM 922 C C . GLU A 1 114 ? 12.080 2.991 -2.090 1.00 88.44 114 GLU A C 1
ATOM 924 O O . GLU A 1 114 ? 11.435 2.642 -3.072 1.00 88.44 114 GLU A O 1
ATOM 929 N N . ASP A 1 115 ? 12.742 2.118 -1.321 1.00 87.81 115 ASP A N 1
ATOM 930 C CA . ASP A 1 115 ? 12.877 0.691 -1.660 1.00 87.81 115 ASP A CA 1
ATOM 931 C C . ASP A 1 115 ? 11.506 -0.008 -1.839 1.00 87.81 115 ASP A C 1
ATOM 933 O O . ASP A 1 115 ? 11.315 -0.841 -2.734 1.00 87.81 115 ASP A O 1
ATOM 937 N N . ILE A 1 116 ? 10.521 0.333 -0.994 1.00 86.25 116 ILE A N 1
ATOM 938 C CA . ILE A 1 116 ? 9.144 -0.174 -1.103 1.00 86.25 116 ILE A CA 1
ATOM 939 C C . ILE A 1 116 ? 8.468 0.348 -2.371 1.00 86.25 116 ILE A C 1
ATOM 941 O O . ILE A 1 116 ? 7.837 -0.435 -3.080 1.00 86.25 116 ILE A O 1
ATOM 945 N N . LEU A 1 117 ? 8.564 1.649 -2.652 1.00 89.12 117 LEU A N 1
ATOM 946 C CA . LEU A 1 117 ? 7.940 2.240 -3.835 1.00 89.12 117 LEU A CA 1
ATOM 947 C C . LEU A 1 117 ? 8.551 1.675 -5.116 1.00 89.12 117 LEU A C 1
ATOM 949 O O . LEU A 1 117 ? 7.796 1.288 -6.001 1.00 89.12 117 LEU A O 1
ATOM 953 N N . ASP A 1 118 ? 9.873 1.532 -5.185 1.00 91.12 118 ASP A N 1
ATOM 954 C CA . ASP A 1 118 ? 10.568 0.924 -6.323 1.00 91.12 118 ASP A CA 1
ATOM 955 C C . ASP A 1 118 ? 10.106 -0.518 -6.556 1.00 91.12 118 ASP A C 1
ATOM 957 O O . ASP A 1 118 ? 9.797 -0.912 -7.684 1.00 91.12 118 ASP A O 1
ATOM 961 N N . SER A 1 119 ? 9.969 -1.294 -5.477 1.00 88.25 119 SER A N 1
ATOM 962 C CA . SER A 1 119 ? 9.427 -2.655 -5.548 1.00 88.25 119 SER A CA 1
ATOM 963 C C . SER A 1 119 ? 7.993 -2.670 -6.087 1.00 88.25 119 SER A C 1
ATOM 965 O O . SER A 1 119 ? 7.651 -3.527 -6.897 1.00 88.25 119 SER A O 1
ATOM 967 N N . LEU A 1 120 ? 7.148 -1.721 -5.674 1.00 88.38 120 LEU A N 1
ATOM 968 C CA . LEU A 1 120 ? 5.772 -1.605 -6.165 1.00 88.38 120 LEU A CA 1
ATOM 969 C C . LEU A 1 120 ? 5.712 -1.132 -7.621 1.00 88.38 120 LEU A C 1
ATOM 971 O O . LEU A 1 120 ? 4.889 -1.635 -8.380 1.00 88.38 120 LEU A O 1
ATOM 975 N N . TYR A 1 121 ? 6.590 -0.221 -8.038 1.00 90.75 121 TYR A N 1
ATOM 976 C CA . TYR A 1 121 ? 6.686 0.204 -9.434 1.00 90.75 121 TYR A CA 1
ATOM 977 C C . TYR A 1 121 ? 7.125 -0.940 -10.345 1.00 90.75 121 TYR A C 1
ATOM 979 O O . TYR A 1 121 ? 6.613 -1.064 -11.456 1.00 90.75 121 TYR A O 1
ATOM 987 N N . ALA A 1 122 ? 8.005 -1.827 -9.872 1.00 90.12 122 ALA A N 1
ATOM 988 C CA . ALA A 1 122 ? 8.337 -3.048 -10.601 1.00 90.12 122 ALA A CA 1
ATOM 989 C C . ALA A 1 122 ? 7.108 -3.959 -10.796 1.00 90.12 122 ALA A C 1
ATOM 991 O O . ALA A 1 122 ? 6.974 -4.593 -11.844 1.00 90.12 122 ALA A O 1
ATOM 992 N N . LEU A 1 123 ? 6.178 -3.987 -9.831 1.00 86.62 123 LEU A N 1
ATOM 993 C CA . LEU A 1 123 ? 4.927 -4.746 -9.948 1.00 86.62 123 LEU A CA 1
ATOM 994 C C . LEU A 1 123 ? 3.944 -4.149 -10.958 1.00 86.62 123 LEU A C 1
ATOM 996 O O . LEU A 1 123 ? 3.127 -4.898 -11.482 1.00 86.62 123 LEU A O 1
ATOM 1000 N N . ASN A 1 124 ? 4.027 -2.857 -11.291 1.00 88.31 124 ASN A N 1
ATOM 1001 C CA . ASN A 1 124 ? 3.156 -2.263 -12.314 1.00 88.31 124 ASN A CA 1
ATOM 1002 C C . ASN A 1 124 ? 3.380 -2.890 -13.707 1.00 88.31 124 ASN A C 1
ATOM 1004 O O . ASN A 1 124 ? 2.484 -2.857 -14.546 1.00 88.31 124 ASN A O 1
ATOM 1008 N N . GLY A 1 125 ? 4.553 -3.489 -13.954 1.00 83.75 125 GLY A N 1
ATOM 1009 C CA . GLY A 1 125 ? 4.840 -4.249 -15.176 1.00 83.75 125 GLY A CA 1
ATOM 1010 C C . GLY A 1 125 ? 4.283 -5.679 -15.186 1.00 83.75 125 GLY A C 1
ATOM 1011 O O . GLY A 1 125 ? 4.410 -6.371 -16.196 1.00 83.75 125 GLY A O 1
ATOM 1012 N N . VAL A 1 126 ? 3.691 -6.143 -14.082 1.00 88.19 126 VAL A N 1
ATOM 1013 C CA . VAL A 1 126 ? 3.134 -7.492 -13.940 1.00 88.19 126 VAL A CA 1
ATOM 1014 C C . VAL A 1 126 ? 1.618 -7.430 -14.097 1.00 88.19 126 VAL A C 1
ATOM 1016 O O . VAL A 1 126 ? 0.936 -6.706 -13.377 1.00 88.19 126 VAL A O 1
ATOM 1019 N N . ALA A 1 127 ? 1.071 -8.219 -15.021 1.00 86.19 127 ALA A N 1
ATOM 1020 C CA . ALA A 1 127 ? -0.373 -8.345 -15.175 1.00 86.19 127 ALA A CA 1
ATOM 1021 C C . ALA A 1 127 ? -0.944 -9.264 -14.084 1.00 86.19 127 ALA A C 1
ATOM 1023 O O . ALA A 1 127 ? -0.605 -10.447 -14.016 1.00 86.19 127 ALA A O 1
ATOM 1024 N N . PHE A 1 128 ? -1.824 -8.721 -13.245 1.00 85.44 128 PHE A N 1
ATOM 1025 C CA . PHE A 1 128 ? -2.530 -9.477 -12.217 1.00 85.44 128 PHE A CA 1
ATOM 1026 C C . PHE A 1 128 ? -3.962 -9.775 -12.668 1.00 85.44 128 PHE A C 1
ATOM 1028 O O . PHE A 1 128 ? -4.797 -8.874 -12.713 1.00 85.44 128 PHE A O 1
ATOM 1035 N N . ASP A 1 129 ? -4.259 -11.044 -12.952 1.00 87.12 129 ASP A N 1
ATOM 1036 C CA . ASP A 1 129 ? -5.631 -11.500 -13.192 1.00 87.12 129 ASP A CA 1
ATOM 1037 C C . ASP A 1 129 ? -6.322 -11.781 -11.849 1.00 87.12 129 ASP A C 1
ATOM 1039 O O . ASP A 1 129 ? -6.132 -12.823 -11.216 1.00 87.12 129 ASP A O 1
ATOM 1043 N N . LEU A 1 130 ? -7.050 -10.783 -11.345 1.00 85.44 130 LEU A N 1
ATOM 1044 C CA . LEU A 1 130 ? -7.705 -10.824 -10.042 1.00 85.44 130 LEU A CA 1
ATOM 1045 C C . LEU A 1 130 ? -9.208 -10.632 -10.208 1.00 85.44 130 LEU A C 1
ATOM 1047 O O . LEU A 1 130 ? -9.655 -9.609 -10.715 1.00 85.44 130 LEU A O 1
ATOM 1051 N N . ASP A 1 131 ? -9.999 -11.551 -9.652 1.00 84.88 131 ASP A N 1
ATOM 1052 C CA . ASP A 1 131 ? -11.441 -11.337 -9.513 1.00 84.88 131 ASP A CA 1
ATOM 1053 C C . ASP A 1 131 ? -11.719 -10.134 -8.591 1.00 84.88 131 ASP A C 1
ATOM 1055 O O . ASP A 1 131 ? -11.446 -10.170 -7.381 1.00 84.88 131 ASP A O 1
ATOM 1059 N N . LEU A 1 132 ? -12.224 -9.056 -9.188 1.00 84.50 132 LEU A N 1
ATOM 1060 C CA . LEU A 1 132 ? -12.561 -7.801 -8.522 1.00 84.50 132 LEU A CA 1
ATOM 1061 C C . LEU A 1 132 ? -13.950 -7.837 -7.862 1.00 84.50 132 LEU A C 1
ATOM 1063 O O . LEU A 1 132 ? -14.222 -7.027 -6.984 1.00 84.50 132 LEU A O 1
ATOM 1067 N N . GLN A 1 133 ? -14.827 -8.771 -8.239 1.00 80.81 133 GLN A N 1
ATOM 1068 C CA . GLN A 1 133 ? -16.197 -8.879 -7.711 1.00 80.81 133 GLN A CA 1
ATOM 1069 C C . GLN A 1 133 ? -16.318 -9.883 -6.559 1.00 80.81 133 GLN A C 1
ATOM 1071 O O . GLN A 1 133 ? -17.423 -10.204 -6.103 1.00 80.81 133 GLN A O 1
ATOM 1076 N N . ARG A 1 134 ? -15.173 -10.374 -6.086 1.00 78.75 134 ARG A N 1
ATOM 1077 C CA . ARG A 1 134 ? -15.064 -11.394 -5.056 1.00 78.75 134 ARG A CA 1
ATOM 1078 C C . ARG A 1 134 ? -15.703 -10.925 -3.730 1.00 78.75 134 ARG A C 1
ATOM 1080 O O . ARG A 1 134 ? -15.238 -9.947 -3.143 1.00 78.75 134 ARG A O 1
ATOM 1087 N N . PRO A 1 135 ? -16.745 -11.615 -3.224 1.00 74.69 135 PRO A N 1
ATOM 1088 C CA . PRO A 1 135 ? -17.531 -11.144 -2.079 1.00 74.69 135 PRO A CA 1
ATOM 1089 C C . PRO A 1 135 ? -16.942 -11.502 -0.704 1.00 74.69 135 PRO A C 1
ATOM 1091 O O . PRO A 1 135 ? -17.349 -10.924 0.298 1.00 74.69 135 PRO A O 1
ATOM 1094 N N . ASP A 1 136 ? -16.001 -12.445 -0.622 1.00 81.00 136 ASP A N 1
ATOM 1095 C CA . ASP A 1 136 ? -15.480 -13.001 0.641 1.00 81.00 136 ASP A CA 1
ATOM 1096 C C . ASP A 1 136 ? -14.260 -12.244 1.208 1.00 81.00 136 ASP A C 1
ATOM 1098 O O . ASP A 1 136 ? -13.582 -12.732 2.114 1.00 81.00 136 ASP A O 1
ATOM 1102 N N . LEU A 1 137 ? -13.989 -11.026 0.725 1.00 82.62 137 LEU A N 1
ATOM 1103 C CA . LEU A 1 137 ? -12.818 -10.253 1.148 1.00 82.62 137 LEU A CA 1
ATOM 1104 C C . LEU A 1 137 ? -12.924 -9.735 2.589 1.00 82.62 137 LEU A C 1
ATOM 1106 O O . LEU A 1 137 ? -11.915 -9.304 3.138 1.00 82.62 137 LEU A O 1
ATOM 1110 N N . ASP A 1 138 ? -14.091 -9.791 3.233 1.00 81.56 138 ASP A N 1
ATOM 1111 C CA . ASP A 1 138 ? -14.243 -9.419 4.647 1.00 81.56 138 ASP A CA 1
ATOM 1112 C C . ASP A 1 138 ? -13.557 -10.421 5.598 1.00 81.56 138 ASP A C 1
ATOM 1114 O O . ASP A 1 138 ? -12.992 -10.017 6.614 1.00 81.56 138 ASP A O 1
ATOM 1118 N N . GLY A 1 139 ? -13.544 -11.718 5.266 1.00 75.31 139 GLY A N 1
ATOM 1119 C CA . GLY A 1 139 ? -13.045 -12.776 6.155 1.00 75.31 139 GLY A CA 1
ATOM 1120 C C . GLY A 1 139 ? -11.519 -12.825 6.235 1.00 75.31 139 GLY A C 1
ATOM 1121 O O . GLY A 1 139 ? -10.917 -12.510 7.261 1.00 75.31 139 GLY A O 1
ATOM 1122 N N . ALA A 1 140 ? -10.862 -13.159 5.128 1.00 69.06 140 ALA A N 1
ATOM 1123 C CA . ALA A 1 140 ? -9.407 -13.244 5.041 1.00 69.06 140 ALA A CA 1
ATOM 1124 C C . ALA A 1 140 ? -8.927 -12.848 3.641 1.00 69.06 140 ALA A C 1
ATOM 1126 O O . ALA A 1 140 ? -9.713 -12.770 2.699 1.00 69.06 140 ALA A O 1
ATOM 1127 N N . TRP A 1 141 ? -7.621 -12.609 3.494 1.00 64.94 141 TRP A N 1
ATOM 1128 C CA . TRP A 1 141 ? -7.031 -12.723 2.163 1.00 64.94 141 TRP A CA 1
ATOM 1129 C C . TRP A 1 141 ? -7.250 -14.158 1.678 1.00 64.94 141 TRP A C 1
ATOM 1131 O O . TRP A 1 141 ? -7.078 -15.069 2.493 1.00 64.94 141 TRP A O 1
ATOM 1141 N N . PRO A 1 142 ? -7.609 -14.385 0.402 1.00 58.84 142 PRO A N 1
ATOM 1142 C CA . PRO A 1 142 ? -7.549 -15.727 -0.146 1.00 58.84 142 PRO A CA 1
ATOM 1143 C C . PRO A 1 142 ? -6.133 -16.241 0.098 1.00 58.84 142 PRO A C 1
ATOM 1145 O O . PRO A 1 142 ? -5.163 -15.676 -0.411 1.00 58.84 142 PRO A O 1
ATOM 1148 N N . MET A 1 143 ? -6.001 -17.262 0.945 1.00 51.12 143 MET A N 1
ATOM 1149 C CA . MET A 1 143 ? -4.764 -18.019 0.957 1.00 51.12 143 MET A CA 1
ATOM 1150 C C . MET A 1 143 ? -4.651 -18.623 -0.438 1.00 51.12 143 MET A C 1
ATOM 1152 O O . MET A 1 143 ? -5.627 -19.166 -0.955 1.00 51.12 143 MET A O 1
ATOM 1156 N N . PHE A 1 144 ? -3.495 -18.463 -1.077 1.00 45.94 144 PHE A N 1
ATOM 1157 C CA . PHE A 1 144 ? -3.193 -19.209 -2.290 1.00 45.94 144 PHE A CA 1
ATOM 1158 C C . PHE A 1 144 ? -3.165 -20.686 -1.909 1.00 45.94 144 PHE A C 1
ATOM 1160 O O . PHE A 1 144 ? -2.182 -21.174 -1.354 1.00 45.94 144 PHE A O 1
ATOM 1167 N N . SER A 1 145 ? -4.289 -21.366 -2.088 1.00 34.66 145 SER A N 1
ATOM 1168 C CA . SER A 1 145 ? -4.439 -22.802 -1.884 1.00 34.66 145 SER A CA 1
ATOM 1169 C C . SER A 1 145 ? -5.657 -23.262 -2.681 1.00 34.66 145 SER A C 1
ATOM 1171 O O . SER A 1 145 ? -6.759 -23.302 -2.145 1.00 34.66 145 SER A O 1
ATOM 1173 N N . GLU A 1 146 ? -5.471 -23.471 -3.984 1.00 32.66 146 GLU A N 1
ATOM 1174 C CA . GLU A 1 146 ? -5.540 -24.801 -4.618 1.00 32.66 146 GLU A CA 1
ATOM 1175 C C . GLU A 1 146 ? -4.926 -24.755 -6.022 1.00 32.66 146 GLU A C 1
ATOM 1177 O O . GLU A 1 146 ? -5.185 -23.770 -6.751 1.00 32.66 146 GLU A O 1
#

Organism: Pteropus alecto (NCBI:txid9402)

Radius of gyration: 17.68 Å; chains: 1; bounding box: 52×57×36 Å

Sequence (146 aa):
MQGGSRREHSYTSFPSSCSQFDQKEQKSFLGPRKDYWDFLCSALWQHRGNTEPARFVLSQDKLKTPLGKGRAFIRFCLAHGQLAESLQLCLLNPELTREWYGPRSPLVCPKLREDILDSLYALNGVAFDLDLQRPDLDGAWPMFSE

pLDDT: mean 71.29, std 17.8, range [32.66, 91.12]

Foldseek 3Di:
DDDDDDDDDDPDPPDPCLQVPQFDQDDDPPDDTDDVLNLLCVQVCVQDDDDPLLVLLVPLPLADDSQLSVVLSCLVCLQQLNNLVSVVSSLVDLVSVVVGGPCPRLSNVPVSVVVVSVVSNVSSPPHDPDDSNDNCSNPDDPDPDD

Secondary structure (DSSP, 8-state):
----------S----TTTTTTTB---B-TTSPBP-HHHHHHHHHHHH-TT-HHHHHHHT-TT--SHHHHHHHHHHHHHHTT-HHHHHHHHTT-HHHHHHHB-TTSTTTSHHHHHHHHHHHHHHTTS-----SS-GGGGT-------